Protein AF-A0A932XDZ2-F1 (afdb_monomer_lite)

Radius of gyration: 16.85 Å; chains: 1; bounding box: 41×57×40 Å

Secondary structure (DSSP, 8-state):
-----------S-PPPHHHHHHHHHHHH---EEEE--EEETTEETTS----GGGTTTSB-STTGGGG-B--HHHHHHHHHH-TTPEEEEETTTTTEEEEEEBSHHHHHHHHHTT----EEEE-TT-TTBEEEEEEPPTT----EEEETTTEEEESSSEEEETTPBPTTSPBPEEEE-TT-

Structure (mmCIF, N/CA/C/O backbone):
data_AF-A0A932XDZ2-F1
#
_entry.id   AF-A0A932XDZ2-F1
#
loop_
_atom_site.group_PDB
_atom_site.id
_atom_site.type_symbol
_atom_site.label_atom_id
_atom_site.label_alt_id
_atom_site.label_comp_id
_atom_site.label_asym_id
_atom_site.label_entity_id
_atom_site.label_seq_id
_atom_site.pdbx_PDB_ins_code
_atom_site.Cartn_x
_atom_site.Cartn_y
_atom_site.Cartn_z
_atom_site.occupancy
_atom_site.B_iso_or_equiv
_atom_site.auth_seq_id
_atom_site.auth_comp_id
_atom_site.auth_asym_id
_atom_site.auth_atom_id
_atom_site.pdbx_PDB_model_num
ATOM 1 N N . MET A 1 1 ? 20.428 -39.079 16.428 1.00 37.91 1 MET A N 1
ATOM 2 C CA . MET A 1 1 ? 19.952 -38.086 17.407 1.00 37.91 1 MET A CA 1
ATOM 3 C C . MET A 1 1 ? 19.737 -36.824 16.602 1.00 37.91 1 MET A C 1
ATOM 5 O O . MET A 1 1 ? 20.699 -36.316 16.048 1.00 37.91 1 MET A O 1
ATOM 9 N N . PHE A 1 2 ? 18.473 -36.519 16.319 1.00 31.91 2 PHE A N 1
ATOM 10 C CA . PHE A 1 2 ? 18.067 -35.459 15.402 1.00 31.91 2 PHE A CA 1
ATOM 11 C C . PHE A 1 2 ? 18.010 -34.153 16.189 1.00 31.91 2 PHE A C 1
ATOM 13 O O . PHE A 1 2 ? 17.186 -34.048 17.093 1.00 31.91 2 PHE A O 1
ATOM 20 N N . ASP A 1 3 ? 18.871 -33.198 15.849 1.00 29.38 3 ASP A N 1
ATOM 21 C CA . ASP A 1 3 ? 18.717 -31.817 16.294 1.00 29.38 3 ASP A CA 1
ATOM 22 C C . ASP A 1 3 ? 17.686 -31.138 15.387 1.00 29.38 3 ASP A C 1
ATOM 24 O O . ASP A 1 3 ? 17.932 -30.780 14.235 1.00 29.38 3 ASP A O 1
ATOM 28 N N . ILE A 1 4 ? 16.475 -31.081 15.926 1.00 44.53 4 ILE A N 1
ATOM 29 C CA . ILE A 1 4 ? 15.331 -30.295 15.486 1.00 44.53 4 ILE A CA 1
ATOM 30 C C . ILE A 1 4 ? 15.435 -28.955 16.202 1.00 44.53 4 ILE A C 1
ATOM 32 O O . ILE A 1 4 ? 15.051 -28.879 17.354 1.00 44.53 4 ILE A O 1
ATOM 36 N N . ASP A 1 5 ? 15.979 -27.942 15.533 1.00 36.00 5 ASP A N 1
ATOM 37 C CA . ASP A 1 5 ? 15.708 -26.526 15.817 1.00 36.00 5 ASP A CA 1
ATOM 38 C C . ASP A 1 5 ? 16.189 -25.695 14.621 1.00 36.00 5 ASP A C 1
ATOM 40 O O . ASP A 1 5 ? 17.229 -25.040 14.614 1.00 36.00 5 ASP A O 1
ATOM 44 N N . GLY A 1 6 ? 15.408 -25.771 13.543 1.00 36.69 6 GLY A N 1
ATOM 45 C CA . GLY A 1 6 ? 15.582 -24.997 12.315 1.00 36.69 6 GLY A CA 1
ATOM 46 C C . GLY A 1 6 ? 15.103 -23.551 12.436 1.00 36.69 6 GLY A C 1
ATOM 47 O O . GLY A 1 6 ? 14.541 -23.022 11.481 1.00 36.69 6 GLY A O 1
ATOM 48 N N . THR A 1 7 ? 15.313 -22.896 13.577 1.00 39.59 7 THR A N 1
ATOM 49 C CA . THR A 1 7 ? 15.018 -21.465 13.727 1.00 39.59 7 THR A CA 1
ATOM 50 C C . THR A 1 7 ? 16.257 -20.669 13.339 1.00 39.59 7 THR A C 1
ATOM 52 O O . THR A 1 7 ? 16.949 -20.083 14.170 1.00 39.59 7 THR A O 1
ATOM 55 N N . SER A 1 8 ? 16.561 -20.665 12.039 1.00 35.53 8 SER A N 1
ATOM 56 C CA . SER A 1 8 ? 17.431 -19.640 11.471 1.00 35.53 8 SER A CA 1
ATOM 57 C C . SER A 1 8 ? 16.654 -18.329 11.512 1.00 35.53 8 SER A C 1
ATOM 59 O O . SER A 1 8 ? 15.782 -18.075 10.684 1.00 35.53 8 SER A O 1
ATOM 61 N N . ALA A 1 9 ? 16.937 -17.509 12.521 1.00 36.31 9 ALA A N 1
ATOM 62 C CA . ALA A 1 9 ? 16.574 -16.106 12.491 1.00 36.31 9 ALA A CA 1
ATOM 63 C C . ALA A 1 9 ? 17.193 -15.495 11.223 1.00 36.31 9 ALA A C 1
ATOM 65 O O . ALA A 1 9 ? 18.415 -15.392 11.107 1.00 36.31 9 ALA A O 1
ATOM 66 N N . LEU A 1 10 ? 16.345 -15.135 10.258 1.00 37.34 10 LEU A N 1
ATOM 67 C CA . LEU A 1 10 ? 16.733 -14.406 9.056 1.00 37.34 10 LEU A CA 1
ATOM 68 C C . LEU A 1 10 ? 17.170 -12.992 9.452 1.00 37.34 10 LEU A C 1
ATOM 70 O O . LEU A 1 10 ? 16.414 -12.030 9.373 1.00 37.34 10 LEU A O 1
ATOM 74 N N . THR A 1 11 ? 18.418 -12.849 9.879 1.00 44.84 11 THR A N 1
ATOM 75 C CA . THR A 1 11 ? 19.118 -11.569 9.830 1.00 44.84 11 THR A CA 1
ATOM 76 C C . THR A 1 11 ? 19.743 -11.440 8.436 1.00 44.84 11 THR A C 1
ATOM 78 O O . THR A 1 11 ? 20.829 -11.973 8.217 1.00 44.84 11 THR A O 1
ATOM 81 N N . GLY A 1 12 ? 19.091 -10.780 7.467 1.00 40.78 12 GLY A N 1
ATOM 82 C CA . GLY A 1 12 ? 19.739 -10.519 6.168 1.00 40.78 12 GLY A CA 1
ATOM 83 C C . GLY A 1 12 ? 18.821 -10.260 4.968 1.00 40.78 12 GLY A C 1
ATOM 84 O O . GLY A 1 12 ? 18.020 -11.106 4.596 1.00 40.78 12 GLY A O 1
ATOM 85 N N . SER A 1 13 ? 19.052 -9.119 4.306 1.00 47.47 13 SER A N 1
ATOM 86 C CA . SER A 1 13 ? 18.380 -8.572 3.109 1.00 47.47 13 SER A CA 1
ATOM 87 C C . SER A 1 13 ? 16.916 -8.148 3.290 1.00 47.47 13 SER A C 1
ATOM 89 O O . SER A 1 13 ? 16.102 -8.855 3.875 1.00 47.47 13 SER A O 1
ATOM 91 N N . ALA A 1 14 ? 16.585 -6.950 2.799 1.00 64.50 14 ALA A N 1
ATOM 92 C CA . ALA A 1 14 ? 15.193 -6.545 2.652 1.00 64.50 14 ALA A CA 1
ATOM 93 C C . ALA A 1 14 ? 14.519 -7.531 1.690 1.00 64.50 14 ALA A C 1
ATOM 95 O O . ALA A 1 14 ? 15.085 -7.798 0.632 1.00 64.50 14 ALA A O 1
ATOM 96 N N . LEU A 1 15 ? 13.353 -8.067 2.067 1.00 76.81 15 LEU A N 1
ATOM 97 C CA . LEU A 1 15 ? 12.575 -8.961 1.207 1.00 76.81 15 LEU A CA 1
ATOM 98 C C . LEU A 1 15 ? 12.438 -8.349 -0.191 1.00 76.81 15 LEU A C 1
ATOM 100 O O . LEU A 1 15 ? 12.226 -7.142 -0.321 1.00 76.81 15 LEU A O 1
ATOM 104 N N . GLU A 1 16 ? 12.548 -9.170 -1.231 1.00 92.06 16 GLU A N 1
ATOM 105 C CA . GLU A 1 16 ? 12.244 -8.723 -2.587 1.00 92.06 16 GLU A CA 1
ATOM 106 C C . GLU A 1 16 ? 10.735 -8.431 -2.706 1.00 92.06 16 GLU A C 1
ATOM 108 O O . GLU A 1 16 ? 9.923 -9.082 -2.039 1.00 92.06 16 GLU A O 1
ATOM 113 N N . PRO A 1 17 ? 10.304 -7.476 -3.556 1.00 95.88 17 PRO A N 1
ATOM 114 C CA . PRO A 1 17 ? 8.895 -7.092 -3.653 1.00 95.88 17 PRO A CA 1
ATOM 115 C C . PRO A 1 17 ? 7.935 -8.259 -3.921 1.00 95.88 17 PRO A C 1
ATOM 117 O O . PRO A 1 17 ? 6.837 -8.281 -3.374 1.00 95.88 17 PRO A O 1
ATOM 120 N N . GLY A 1 18 ? 8.343 -9.233 -4.740 1.00 97.31 18 GLY A N 1
ATOM 121 C CA . GLY A 1 18 ? 7.513 -10.397 -5.055 1.00 97.31 18 GLY A CA 1
ATOM 122 C C . GLY A 1 18 ? 7.335 -11.352 -3.879 1.00 97.31 18 GLY A C 1
ATOM 123 O O . GLY A 1 18 ? 6.229 -11.843 -3.662 1.00 97.31 18 GLY A O 1
ATOM 124 N N . ASP A 1 19 ? 8.390 -11.565 -3.092 1.00 97.12 19 ASP A N 1
ATOM 125 C CA . ASP A 1 19 ? 8.331 -12.407 -1.895 1.00 97.12 19 ASP A CA 1
ATOM 126 C C . ASP A 1 19 ? 7.481 -11.739 -0.814 1.00 97.12 19 ASP A C 1
ATOM 128 O O . ASP A 1 19 ? 6.612 -12.376 -0.225 1.00 97.12 19 ASP A O 1
ATOM 132 N N . ALA A 1 20 ? 7.640 -10.425 -0.630 1.00 96.62 20 ALA A N 1
ATOM 133 C CA . ALA A 1 20 ? 6.796 -9.658 0.281 1.00 96.62 20 ALA A CA 1
ATOM 134 C C . ALA A 1 20 ? 5.316 -9.701 -0.133 1.00 96.62 20 ALA A C 1
ATOM 136 O O . ALA A 1 20 ? 4.441 -9.891 0.709 1.00 96.62 20 ALA A O 1
ATOM 137 N N . ALA A 1 21 ? 5.028 -9.567 -1.433 1.00 98.19 21 ALA A N 1
ATOM 138 C CA . ALA A 1 21 ? 3.673 -9.671 -1.962 1.00 98.19 21 ALA A CA 1
ATOM 139 C C . ALA A 1 21 ? 3.052 -11.055 -1.706 1.00 98.19 21 ALA A C 1
ATOM 141 O O . ALA A 1 21 ? 1.871 -11.133 -1.371 1.00 98.19 21 ALA A O 1
ATOM 142 N N . LEU A 1 22 ? 3.843 -12.129 -1.820 1.00 98.12 22 LEU A N 1
ATOM 143 C CA . LEU A 1 22 ? 3.403 -13.476 -1.457 1.00 98.12 22 LEU A CA 1
ATOM 144 C C . LEU A 1 22 ? 3.084 -13.574 0.031 1.00 98.12 22 LEU A C 1
ATOM 146 O O . LEU A 1 22 ? 1.984 -14.003 0.350 1.00 98.12 22 LEU A O 1
ATOM 150 N N . THR A 1 23 ? 3.973 -13.115 0.915 1.00 96.69 23 THR A N 1
ATOM 151 C CA . THR A 1 23 ? 3.725 -13.095 2.366 1.00 96.69 23 THR A CA 1
ATOM 152 C C . THR A 1 23 ? 2.437 -12.343 2.712 1.00 96.69 23 THR A C 1
ATOM 154 O O . THR A 1 23 ? 1.626 -12.832 3.492 1.00 96.69 23 THR A O 1
ATOM 157 N N . TYR A 1 24 ? 2.192 -11.177 2.104 1.00 97.44 24 TYR A N 1
ATOM 158 C CA . TYR A 1 24 ? 0.956 -10.417 2.339 1.00 97.44 24 TYR A CA 1
ATOM 159 C C . TYR A 1 24 ? -0.301 -11.187 1.937 1.00 97.44 24 TYR A C 1
ATOM 161 O O . TYR A 1 24 ? -1.293 -11.165 2.665 1.00 97.44 24 TYR A O 1
ATOM 169 N N . ALA A 1 25 ? -0.258 -11.886 0.809 1.00 98.12 25 ALA A N 1
ATOM 170 C CA . ALA A 1 25 ? -1.379 -12.693 0.359 1.00 98.12 25 ALA A CA 1
ATOM 171 C C . ALA A 1 25 ? -1.574 -13.950 1.218 1.00 98.12 25 ALA A C 1
ATOM 173 O O . ALA A 1 25 ? -2.679 -14.201 1.691 1.00 98.12 25 ALA A O 1
ATOM 174 N N . THR A 1 26 ? -0.517 -14.729 1.456 1.00 97.19 26 THR A N 1
ATOM 175 C CA . THR A 1 26 ? -0.633 -16.051 2.086 1.00 97.19 26 THR A CA 1
ATOM 176 C C . THR A 1 26 ? -0.856 -15.985 3.586 1.00 97.19 26 THR A C 1
ATOM 178 O O . THR A 1 26 ? -1.614 -16.794 4.117 1.00 97.19 26 THR A O 1
ATOM 181 N N . ASP A 1 27 ? -0.228 -15.026 4.262 1.00 95.88 27 ASP A N 1
ATOM 182 C CA . ASP A 1 27 ? -0.192 -15.009 5.726 1.00 95.88 27 ASP A CA 1
ATOM 183 C C . ASP A 1 27 ? -1.257 -14.060 6.293 1.00 95.88 27 ASP A C 1
ATOM 185 O O . ASP A 1 27 ? -1.716 -14.241 7.420 1.00 95.88 27 ASP A O 1
ATOM 189 N N . TYR A 1 28 ? -1.690 -13.073 5.497 1.00 94.88 28 TYR A N 1
ATOM 190 C CA . TYR A 1 28 ? -2.631 -12.032 5.924 1.00 94.88 28 TYR A CA 1
ATOM 191 C C . TYR A 1 28 ? -3.902 -11.945 5.071 1.00 94.88 28 TYR A C 1
ATOM 193 O O . TYR A 1 28 ? -4.797 -11.164 5.399 1.00 94.88 28 TYR A O 1
ATOM 201 N N . GLY A 1 29 ? -4.008 -12.727 3.990 1.00 96.69 29 GLY A N 1
ATOM 202 C CA . GLY A 1 29 ? -5.172 -12.706 3.097 1.00 96.69 29 GLY A CA 1
ATOM 203 C C . GLY A 1 29 ? -5.357 -11.367 2.380 1.00 96.69 29 GLY A C 1
ATOM 204 O O . GLY A 1 29 ? -6.471 -10.996 2.010 1.00 96.69 29 GLY A O 1
ATOM 205 N N . TRP A 1 30 ? -4.287 -10.580 2.242 1.00 98.12 30 TRP A N 1
ATOM 206 C CA . TRP A 1 30 ? -4.364 -9.278 1.598 1.00 98.12 30 TRP A CA 1
ATOM 207 C C . TRP A 1 30 ? -4.269 -9.417 0.085 1.00 98.12 30 TRP A C 1
ATOM 209 O O . TRP A 1 30 ? -3.354 -10.033 -0.454 1.00 98.12 30 TRP A O 1
ATOM 219 N N . HIS A 1 31 ? -5.196 -8.767 -0.611 1.00 98.62 31 HIS A N 1
ATOM 220 C CA . HIS A 1 31 ? -5.205 -8.716 -2.063 1.00 98.62 31 HIS A CA 1
ATOM 221 C C . HIS A 1 31 ? -4.160 -7.718 -2.544 1.00 98.62 31 HIS A C 1
ATOM 223 O O . HIS A 1 31 ? -4.309 -6.499 -2.381 1.00 98.62 31 HIS A O 1
ATOM 229 N N . VAL A 1 32 ? -3.113 -8.245 -3.165 1.00 98.75 32 VAL A N 1
ATOM 230 C CA . VAL A 1 32 ? -1.979 -7.472 -3.657 1.00 98.75 32 VAL A CA 1
ATOM 231 C C . VAL A 1 32 ? -2.085 -7.211 -5.153 1.00 98.75 32 VAL A C 1
ATOM 233 O O . VAL A 1 32 ? -2.809 -7.883 -5.889 1.00 98.75 32 VAL A O 1
ATOM 236 N N . LEU A 1 33 ? -1.335 -6.221 -5.626 1.00 98.81 33 LEU A N 1
ATOM 237 C CA . LEU A 1 33 ? -1.175 -5.943 -7.050 1.00 98.81 33 LEU A CA 1
ATOM 238 C C . LEU A 1 33 ? 0.197 -5.325 -7.353 1.00 98.81 33 LEU A C 1
ATOM 240 O O . LEU A 1 33 ? 0.728 -4.568 -6.533 1.00 98.81 33 LEU A O 1
ATOM 244 N N . PRO A 1 34 ? 0.766 -5.589 -8.540 1.00 98.62 34 PRO A N 1
ATOM 245 C CA . PRO A 1 34 ? 2.016 -4.992 -8.962 1.00 98.62 34 PRO A CA 1
ATOM 246 C C . PRO A 1 34 ? 1.774 -3.551 -9.412 1.00 98.6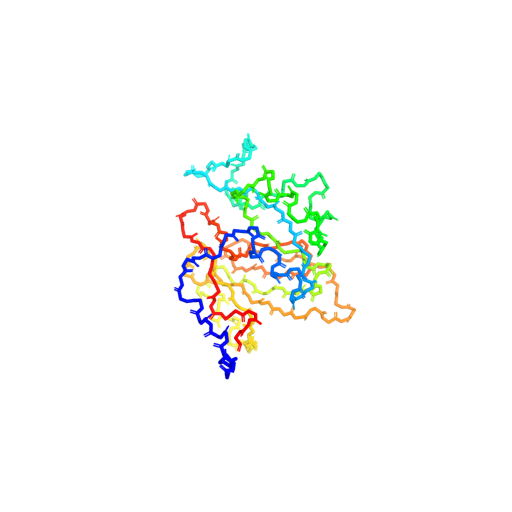2 34 PRO A C 1
ATOM 248 O O . PRO A 1 34 ? 0.967 -3.250 -10.302 1.00 98.62 34 PRO A O 1
ATOM 251 N N . LEU A 1 35 ? 2.526 -2.643 -8.810 1.00 98.12 35 LEU A N 1
ATOM 252 C CA . LEU A 1 35 ? 2.559 -1.238 -9.164 1.00 98.12 35 LEU A CA 1
ATOM 253 C C . LEU A 1 35 ? 3.833 -0.931 -9.943 1.00 98.12 35 LEU A C 1
ATOM 255 O O . LEU A 1 35 ? 4.864 -1.600 -9.854 1.00 98.12 35 LEU A O 1
ATOM 259 N N . CYS A 1 36 ? 3.764 0.127 -10.731 1.00 96.00 36 CYS A N 1
ATOM 260 C CA . CYS A 1 36 ? 4.925 0.648 -11.414 1.00 96.00 36 CYS A CA 1
ATOM 261 C C . CYS A 1 36 ? 5.996 1.092 -10.399 1.00 96.00 36 CYS A C 1
ATOM 263 O O . CYS A 1 36 ? 5.691 1.321 -9.234 1.00 96.00 36 CYS A O 1
ATOM 265 N N . TRP A 1 37 ? 7.252 1.219 -10.825 1.00 93.75 37 TRP A N 1
ATOM 266 C CA . TRP A 1 37 ? 8.371 1.528 -9.927 1.00 93.75 37 TRP A CA 1
ATOM 267 C C . TRP A 1 37 ? 9.189 2.718 -10.435 1.00 93.75 37 TRP A C 1
ATOM 269 O O . TRP A 1 37 ? 9.271 2.929 -11.655 1.00 93.75 37 TRP A O 1
ATOM 279 N N . PRO A 1 38 ? 9.790 3.519 -9.541 1.00 91.38 38 PRO A N 1
ATOM 280 C CA . PRO A 1 38 ? 10.691 4.588 -9.949 1.00 91.38 38 PRO A CA 1
ATOM 281 C C . PRO A 1 38 ? 12.019 4.011 -10.465 1.00 91.38 38 PRO A C 1
ATOM 283 O O . PRO A 1 38 ? 12.517 3.007 -9.952 1.00 91.38 38 PRO A O 1
ATOM 286 N N . ILE A 1 39 ? 12.598 4.643 -11.489 1.00 86.06 39 ILE A N 1
ATOM 287 C CA . ILE A 1 39 ? 13.949 4.314 -11.988 1.00 86.06 39 ILE A CA 1
ATOM 288 C C . ILE A 1 39 ? 14.971 5.405 -11.647 1.00 86.06 39 ILE A C 1
ATOM 290 O O . ILE A 1 39 ? 16.078 5.075 -11.236 1.00 86.06 39 ILE A O 1
ATOM 294 N N . ASN A 1 40 ? 14.590 6.673 -11.791 1.00 74.94 40 ASN A N 1
ATOM 295 C CA . ASN A 1 40 ? 15.315 7.884 -11.402 1.00 74.94 40 ASN A CA 1
ATOM 296 C C . ASN A 1 40 ? 14.345 9.075 -11.448 1.00 74.94 40 ASN A C 1
ATOM 298 O O . ASN A 1 40 ? 13.349 8.987 -12.161 1.00 74.94 40 ASN A O 1
ATOM 302 N N . ASP A 1 41 ? 14.616 10.131 -10.676 1.00 64.81 41 ASP A N 1
ATOM 303 C CA . ASP A 1 41 ? 13.969 11.455 -10.667 1.00 64.81 41 ASP A CA 1
ATOM 304 C C . ASP A 1 41 ? 12.686 11.570 -11.508 1.00 64.81 41 ASP A C 1
ATOM 306 O O . ASP A 1 41 ? 12.679 12.038 -12.645 1.00 64.81 41 ASP A O 1
ATOM 310 N N . GLN A 1 42 ? 11.573 11.115 -10.921 1.00 68.62 42 GLN A N 1
ATOM 311 C CA . GLN A 1 42 ? 10.215 11.212 -11.479 1.00 68.62 42 GLN A CA 1
ATOM 312 C C . GLN A 1 42 ? 9.932 10.411 -12.765 1.00 68.62 42 GLN A C 1
ATOM 314 O O . GLN A 1 42 ? 8.872 10.560 -13.368 1.00 68.62 42 GLN A O 1
ATOM 319 N N . ARG A 1 43 ? 10.811 9.490 -13.167 1.00 81.38 43 ARG A N 1
ATOM 320 C CA . ARG A 1 43 ? 10.557 8.532 -14.250 1.00 81.38 43 ARG A CA 1
ATOM 321 C C . ARG A 1 43 ? 10.197 7.159 -13.719 1.00 81.38 43 ARG A C 1
ATOM 323 O O . ARG A 1 43 ? 10.668 6.703 -12.675 1.00 81.38 43 ARG A O 1
ATOM 330 N N . CYS A 1 44 ? 9.384 6.462 -14.503 1.00 88.88 44 CYS A N 1
ATOM 331 C CA . CYS A 1 44 ? 8.894 5.145 -14.159 1.00 88.88 44 CYS A CA 1
ATOM 332 C C . CYS A 1 44 ? 9.441 4.056 -15.088 1.00 88.88 44 CYS A C 1
ATOM 334 O O . CYS A 1 44 ? 9.431 4.208 -16.309 1.00 88.88 44 CYS A O 1
ATOM 336 N N . GLY A 1 45 ? 9.842 2.919 -14.514 1.00 87.31 45 GLY A N 1
ATOM 337 C CA . GLY A 1 45 ? 10.330 1.764 -15.273 1.00 87.31 45 GLY A CA 1
ATOM 338 C C . GLY A 1 45 ? 9.260 1.053 -16.105 1.00 87.31 45 GLY A C 1
ATOM 339 O O . GLY A 1 45 ? 9.596 0.256 -16.972 1.00 87.31 45 GLY A O 1
ATOM 340 N N . CYS A 1 46 ? 7.976 1.374 -15.904 1.00 90.06 46 CYS A N 1
ATOM 341 C CA . CYS A 1 46 ? 6.881 0.815 -16.703 1.00 90.06 46 CYS A CA 1
ATOM 342 C C . CYS A 1 46 ? 6.730 1.437 -18.104 1.00 90.06 46 CYS A C 1
ATOM 344 O O . CYS A 1 46 ? 5.830 1.046 -18.841 1.00 90.06 46 CYS A O 1
ATOM 346 N N . GLY A 1 47 ? 7.538 2.445 -18.453 1.00 87.38 47 GLY A N 1
ATOM 347 C CA . GLY A 1 47 ? 7.502 3.109 -19.762 1.00 87.38 47 GLY A CA 1
ATOM 348 C C . GLY A 1 47 ? 6.379 4.138 -19.949 1.00 87.38 47 GLY A C 1
ATOM 349 O O . GLY A 1 47 ? 6.385 4.867 -20.936 1.00 87.38 47 GLY A O 1
ATOM 350 N N . ARG A 1 48 ? 5.438 4.257 -19.002 1.00 89.12 48 ARG A N 1
ATOM 351 C CA . ARG A 1 48 ? 4.408 5.309 -19.017 1.00 89.12 48 ARG A CA 1
ATOM 352 C C . ARG A 1 48 ? 4.991 6.658 -18.580 1.00 89.12 48 ARG A C 1
ATOM 354 O O . ARG A 1 48 ? 5.752 6.717 -17.613 1.00 89.12 48 ARG A O 1
ATOM 361 N N . ALA A 1 49 ? 4.564 7.737 -19.237 1.00 86.50 49 ALA A N 1
ATOM 362 C CA . ALA A 1 49 ? 4.881 9.120 -18.869 1.00 86.50 49 ALA A CA 1
ATOM 363 C C . ALA A 1 49 ? 4.033 9.582 -17.665 1.00 86.50 49 ALA A C 1
ATOM 365 O O . ALA A 1 49 ? 3.081 10.345 -17.803 1.00 86.50 49 ALA A O 1
ATOM 366 N N . LEU A 1 50 ? 4.333 9.039 -16.484 1.00 86.44 50 LEU A N 1
ATOM 367 C CA . LEU A 1 50 ? 3.680 9.411 -15.226 1.00 86.44 50 LEU A CA 1
ATOM 368 C C . LEU A 1 50 ? 4.378 10.628 -14.611 1.00 86.44 50 LEU A C 1
ATOM 370 O O . LEU A 1 50 ? 5.603 10.691 -14.634 1.00 86.44 50 LEU A O 1
ATOM 374 N N . THR A 1 51 ? 3.608 11.542 -14.022 1.00 81.81 51 THR A N 1
ATOM 375 C CA . THR A 1 51 ? 4.120 12.726 -13.314 1.00 81.81 51 THR A CA 1
ATOM 376 C C . THR A 1 51 ? 3.731 12.706 -11.837 1.00 81.81 51 THR A C 1
ATOM 378 O O . THR A 1 51 ? 2.849 11.947 -11.407 1.00 81.81 51 THR A O 1
ATOM 381 N N . ASP A 1 52 ? 4.396 13.556 -11.055 1.00 82.69 52 ASP A N 1
ATOM 382 C CA . ASP A 1 52 ? 4.038 13.878 -9.674 1.00 82.69 52 ASP A CA 1
ATOM 383 C C . ASP A 1 52 ? 3.928 12.637 -8.771 1.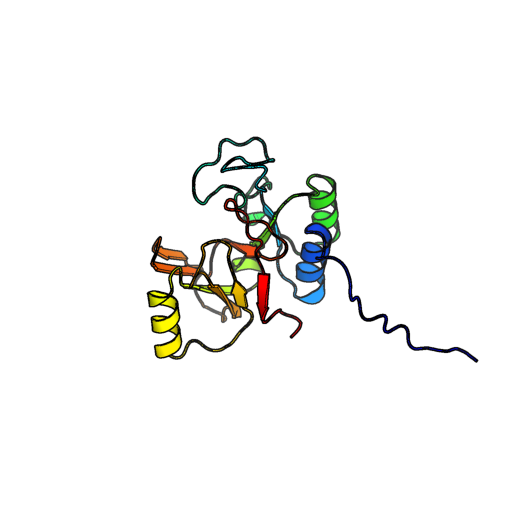00 82.69 52 ASP A C 1
ATOM 385 O O . ASP A 1 52 ? 4.775 11.743 -8.781 1.00 82.69 52 ASP A O 1
ATOM 389 N N . HIS A 1 53 ? 2.870 12.568 -7.965 1.00 82.31 53 HIS A N 1
ATOM 390 C CA . HIS A 1 53 ? 2.621 11.520 -6.981 1.00 82.31 53 HIS A CA 1
ATOM 391 C C . HIS A 1 53 ? 2.277 10.149 -7.591 1.00 82.31 53 HIS A C 1
ATOM 393 O O . HIS A 1 53 ? 2.167 9.178 -6.843 1.00 82.31 53 HIS A O 1
ATOM 399 N N . LYS A 1 54 ? 2.106 10.038 -8.918 1.00 87.56 54 LYS A N 1
ATOM 400 C CA . LYS A 1 54 ? 1.751 8.775 -9.595 1.00 87.56 54 LYS A CA 1
ATOM 401 C C . LYS A 1 54 ? 2.967 7.910 -9.931 1.00 87.56 54 LYS A C 1
ATOM 403 O O . LYS A 1 54 ? 2.819 6.707 -10.167 1.00 87.56 54 LYS A O 1
ATOM 408 N N . VAL A 1 55 ? 4.162 8.501 -9.970 1.00 91.25 55 VAL A N 1
ATOM 409 C CA . VAL A 1 55 ? 5.411 7.779 -10.244 1.00 91.25 55 VAL A CA 1
ATOM 410 C C . VAL A 1 55 ? 5.644 6.740 -9.151 1.00 91.25 55 VAL A C 1
ATOM 412 O O . VAL A 1 55 ? 5.668 7.068 -7.968 1.00 91.25 55 VAL A O 1
ATOM 415 N N . GLY A 1 56 ? 5.811 5.480 -9.551 1.00 92.69 56 GLY A N 1
ATOM 416 C CA . GLY A 1 56 ? 6.003 4.378 -8.610 1.00 92.69 56 GLY A CA 1
ATOM 417 C C . GLY A 1 56 ? 4.720 3.877 -7.931 1.00 92.69 56 GLY A C 1
ATOM 418 O O . GLY A 1 56 ? 4.810 3.085 -6.998 1.00 92.69 56 GLY A O 1
ATOM 419 N N . LYS A 1 57 ? 3.536 4.362 -8.332 1.00 94.12 57 LYS A N 1
ATOM 420 C CA . LYS A 1 57 ? 2.268 4.020 -7.661 1.00 94.12 57 LYS A CA 1
ATOM 421 C C . LYS A 1 57 ? 1.168 3.536 -8.606 1.00 94.12 57 LYS A C 1
ATOM 423 O O . LYS A 1 57 ? 0.156 3.047 -8.139 1.00 94.12 57 LYS A O 1
ATOM 428 N N . ALA A 1 58 ? 1.327 3.654 -9.924 1.00 95.50 58 ALA A N 1
ATOM 429 C CA . ALA A 1 58 ? 0.279 3.280 -10.875 1.00 95.50 58 ALA A CA 1
ATOM 430 C C . ALA A 1 58 ? 0.217 1.753 -11.111 1.00 95.50 58 ALA A C 1
ATOM 432 O O . ALA A 1 58 ? 1.259 1.166 -11.414 1.00 95.50 58 ALA A O 1
ATOM 433 N N . PRO A 1 59 ? -0.967 1.111 -11.105 1.00 97.56 59 PRO A N 1
ATOM 434 C CA . PRO A 1 59 ? -1.097 -0.327 -11.346 1.00 97.56 59 PRO A CA 1
ATOM 435 C C . PRO A 1 59 ? -0.564 -0.742 -12.718 1.00 97.56 59 PRO A C 1
ATOM 437 O O . PRO A 1 59 ? -0.672 0.025 -13.685 1.00 97.56 59 PRO A O 1
ATOM 440 N N . LEU A 1 60 ? 0.043 -1.927 -12.796 1.00 97.81 60 LEU A N 1
ATOM 441 C CA . LEU A 1 60 ? 0.506 -2.550 -14.049 1.00 97.81 60 LEU A CA 1
ATOM 442 C C . LEU A 1 60 ? -0.533 -3.501 -14.662 1.00 97.81 60 LEU A C 1
ATOM 444 O O . LEU A 1 60 ? -0.407 -3.892 -15.822 1.00 97.81 60 LEU A O 1
AT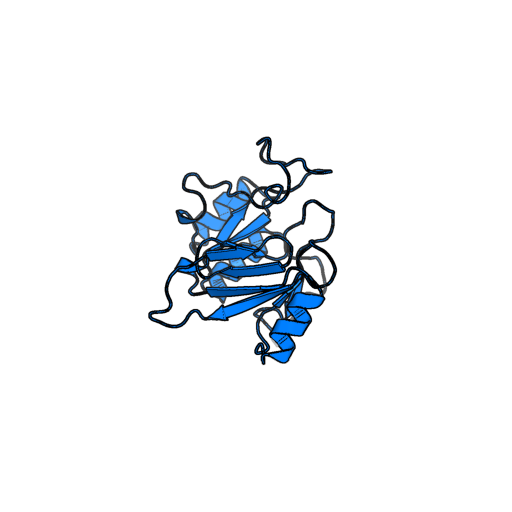OM 448 N N . THR A 1 61 ? -1.545 -3.859 -13.882 1.00 97.88 61 THR A N 1
ATOM 449 C CA . THR A 1 61 ? -2.677 -4.707 -14.255 1.00 97.88 61 THR A CA 1
ATOM 450 C C . THR A 1 61 ? -3.629 -4.002 -15.227 1.00 97.88 61 THR A C 1
ATOM 452 O O . THR A 1 61 ? -3.656 -2.770 -15.319 1.00 97.88 61 THR A O 1
ATOM 455 N N . ARG A 1 62 ? -4.412 -4.782 -15.985 1.00 96.56 62 ARG A N 1
ATOM 456 C CA . ARG A 1 62 ? -5.267 -4.267 -17.069 1.00 96.56 62 ARG A CA 1
ATOM 457 C C . ARG A 1 62 ? -6.449 -3.472 -16.524 1.00 96.56 62 ARG A C 1
ATOM 459 O O . ARG A 1 62 ? -6.722 -2.390 -17.038 1.00 96.56 62 ARG A O 1
ATOM 466 N N . ASN A 1 63 ? -7.120 -3.992 -15.499 1.00 97.19 63 ASN A N 1
ATOM 467 C CA . ASN A 1 63 ? -8.268 -3.348 -14.857 1.00 97.19 63 ASN A CA 1
ATOM 468 C C . ASN A 1 63 ? -7.856 -2.585 -13.586 1.00 97.19 63 ASN A C 1
ATOM 470 O O . ASN A 1 63 ? -8.684 -2.228 -12.754 1.00 97.19 63 ASN A O 1
ATOM 474 N N . GLY A 1 64 ? -6.561 -2.302 -13.427 1.00 97.06 64 GLY A N 1
ATOM 475 C CA . GLY A 1 64 ? -6.053 -1.544 -12.294 1.00 97.06 64 GLY A CA 1
ATOM 476 C C . GLY A 1 64 ? -6.256 -2.269 -10.964 1.00 97.06 64 GLY A C 1
ATOM 477 O O . GLY A 1 64 ? -5.899 -3.437 -10.825 1.00 97.06 64 GLY A O 1
ATOM 478 N N . VAL A 1 65 ? -6.791 -1.560 -9.969 1.00 97.44 65 VAL A N 1
ATOM 479 C CA . VAL A 1 65 ? -6.949 -2.102 -8.610 1.00 97.44 65 VAL A CA 1
ATOM 480 C C . VAL A 1 65 ? -7.918 -3.277 -8.527 1.00 97.44 65 VAL A C 1
ATOM 482 O O . VAL A 1 65 ? -7.757 -4.124 -7.655 1.00 97.44 65 VAL A O 1
ATOM 485 N N . ASP A 1 66 ? -8.874 -3.354 -9.449 1.00 97.31 66 ASP A N 1
ATOM 486 C CA . ASP A 1 66 ? -9.893 -4.405 -9.450 1.00 97.31 66 ASP A CA 1
ATOM 487 C C . ASP A 1 66 ? -9.323 -5.785 -9.821 1.00 97.31 66 ASP A C 1
ATOM 489 O O . ASP A 1 66 ? -9.971 -6.795 -9.571 1.00 97.31 66 ASP A O 1
ATOM 493 N N . ASP A 1 67 ? -8.101 -5.841 -10.363 1.00 98.38 67 ASP A N 1
ATOM 494 C CA . ASP A 1 67 ? -7.385 -7.096 -10.619 1.00 98.38 67 ASP A CA 1
ATOM 495 C C . ASP A 1 67 ? -6.610 -7.603 -9.384 1.00 98.38 67 ASP A C 1
ATOM 497 O O . ASP A 1 67 ? -5.975 -8.648 -9.476 1.00 98.38 67 ASP A O 1
ATOM 501 N N . ALA A 1 68 ? -6.593 -6.883 -8.252 1.00 98.56 68 ALA A N 1
ATOM 502 C CA . ALA A 1 68 ? -5.820 -7.287 -7.073 1.00 98.56 68 ALA A CA 1
ATOM 503 C C . ALA A 1 68 ? -6.245 -8.668 -6.539 1.00 98.56 68 ALA A C 1
ATOM 505 O O . ALA A 1 68 ? -7.433 -8.959 -6.390 1.00 98.56 68 ALA A O 1
ATOM 506 N N . THR A 1 69 ? -5.267 -9.505 -6.198 1.00 98.69 69 THR A N 1
ATOM 507 C CA . THR A 1 69 ? -5.479 -10.929 -5.898 1.00 98.69 69 THR A CA 1
ATOM 508 C C . THR A 1 69 ? -4.674 -11.380 -4.686 1.00 98.69 69 THR A C 1
ATOM 510 O O . THR A 1 69 ? -3.640 -10.791 -4.371 1.00 98.69 69 THR A O 1
ATOM 513 N N . ASP A 1 70 ? -5.141 -12.433 -4.030 1.00 98.56 70 ASP A N 1
ATOM 514 C CA . ASP A 1 70 ? -4.423 -13.223 -3.030 1.00 98.56 70 ASP A CA 1
ATOM 515 C C . ASP A 1 70 ? -3.916 -14.567 -3.606 1.00 98.56 70 ASP A C 1
ATOM 517 O O . ASP A 1 70 ? -3.244 -15.328 -2.914 1.00 98.56 70 ASP A O 1
ATOM 521 N N . ASP A 1 71 ? -4.176 -14.855 -4.891 1.00 98.62 71 ASP A N 1
ATOM 522 C CA . ASP A 1 71 ? -3.718 -16.085 -5.547 1.00 98.62 71 ASP A CA 1
ATOM 523 C C . ASP A 1 71 ? -2.183 -16.095 -5.731 1.00 98.62 71 ASP A C 1
ATOM 525 O O . ASP A 1 71 ? -1.642 -15.342 -6.558 1.00 98.62 71 ASP A O 1
ATOM 529 N N . PRO A 1 72 ? -1.451 -16.997 -5.046 1.00 98.56 72 PRO A N 1
ATOM 530 C CA . PRO A 1 72 ? 0.003 -17.048 -5.114 1.00 98.56 72 PRO A CA 1
ATOM 531 C C . PRO A 1 72 ? 0.532 -17.455 -6.497 1.00 98.56 72 PRO A C 1
ATOM 533 O O . PRO A 1 72 ? 1.699 -17.195 -6.803 1.00 98.56 72 PRO A O 1
ATOM 536 N N . VAL A 1 73 ? -0.268 -18.107 -7.348 1.00 98.62 73 VAL A N 1
ATOM 537 C CA . VAL A 1 73 ? 0.134 -18.411 -8.730 1.00 98.62 73 VAL A CA 1
ATOM 538 C C . VAL A 1 73 ? 0.182 -17.119 -9.538 1.00 98.62 73 VAL A C 1
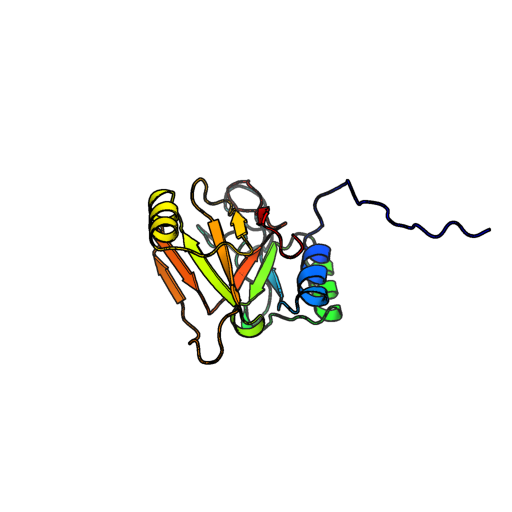ATOM 540 O O . VAL A 1 73 ? 1.235 -16.783 -10.089 1.00 98.62 73 VAL A O 1
ATOM 543 N N . GLN A 1 74 ? -0.907 -16.347 -9.534 1.00 98.69 74 GLN A N 1
ATOM 544 C CA . GLN A 1 74 ? -0.979 -15.072 -10.245 1.00 98.69 74 GLN A CA 1
ATOM 545 C C . GLN A 1 74 ? 0.075 -14.069 -9.751 1.00 98.69 74 GLN A C 1
ATOM 547 O O . GLN A 1 74 ? 0.706 -13.387 -10.567 1.00 98.69 74 GLN A O 1
ATOM 552 N N . ILE A 1 75 ? 0.309 -14.005 -8.437 1.00 98.81 75 ILE A N 1
ATOM 553 C CA . ILE A 1 75 ? 1.328 -13.135 -7.832 1.00 98.81 75 ILE A CA 1
ATOM 554 C C . ILE A 1 75 ? 2.722 -13.495 -8.360 1.00 98.81 75 ILE A C 1
ATOM 556 O O . ILE A 1 75 ? 3.433 -12.627 -8.873 1.00 98.81 75 ILE A O 1
ATOM 560 N N . ARG A 1 76 ? 3.113 -14.777 -8.345 1.00 98.69 76 ARG A N 1
ATOM 561 C CA . ARG A 1 76 ? 4.416 -15.198 -8.896 1.00 98.69 76 ARG A CA 1
ATOM 562 C C . ARG A 1 76 ? 4.568 -14.826 -10.367 1.00 98.69 76 ARG A C 1
ATOM 564 O O . ARG A 1 76 ? 5.641 -14.391 -10.781 1.00 98.69 76 ARG A O 1
ATOM 571 N N . GLU A 1 77 ? 3.512 -14.963 -11.164 1.00 98.62 77 GLU A N 1
ATOM 572 C CA . GLU A 1 77 ? 3.555 -14.576 -12.575 1.00 98.62 77 GLU A CA 1
ATOM 573 C C . GLU A 1 77 ? 3.793 -13.078 -12.772 1.00 98.62 77 GLU A C 1
ATOM 575 O O . GLU A 1 77 ? 4.602 -12.693 -13.625 1.00 98.62 77 GLU A O 1
ATOM 580 N N . TRP A 1 78 ? 3.131 -12.233 -11.979 1.00 98.56 78 TRP A N 1
ATOM 581 C CA . TRP A 1 78 ? 3.315 -10.787 -12.042 1.00 98.56 78 TRP A CA 1
ATOM 582 C C . TRP A 1 78 ? 4.736 -10.368 -11.695 1.00 98.56 78 TRP A C 1
ATOM 584 O O . TRP A 1 78 ? 5.337 -9.612 -12.459 1.00 98.56 78 TRP A O 1
ATOM 594 N N . TRP A 1 79 ? 5.306 -10.876 -10.602 1.00 98.31 79 TRP A N 1
ATOM 595 C CA . TRP A 1 79 ? 6.668 -10.503 -10.211 1.00 98.31 79 TRP A CA 1
ATOM 596 C C . TRP A 1 79 ? 7.750 -11.203 -11.039 1.00 98.31 79 TRP A C 1
ATOM 598 O O . TRP A 1 79 ? 8.816 -10.629 -11.234 1.00 98.31 79 TRP A O 1
ATOM 608 N N . ARG A 1 80 ? 7.466 -12.346 -11.679 1.00 98.00 80 ARG A N 1
ATOM 609 C CA . ARG A 1 80 ? 8.329 -12.877 -12.752 1.00 98.00 80 ARG A CA 1
ATOM 610 C C . ARG A 1 80 ? 8.375 -11.930 -13.955 1.00 98.00 80 ARG A C 1
ATOM 612 O O . ARG A 1 80 ? 9.428 -11.751 -14.561 1.00 98.00 80 ARG A O 1
ATOM 619 N N . ARG A 1 81 ? 7.237 -11.327 -14.318 1.00 97.75 81 ARG A N 1
ATOM 620 C CA . ARG A 1 81 ? 7.137 -10.374 -15.436 1.00 97.75 81 ARG A CA 1
ATOM 621 C C . ARG A 1 81 ? 7.720 -9.001 -15.094 1.00 97.75 81 ARG A C 1
ATOM 623 O O . ARG A 1 81 ? 8.327 -8.367 -15.956 1.00 97.75 81 ARG A O 1
ATOM 630 N N . TRP A 1 82 ? 7.536 -8.542 -13.860 1.00 97.31 82 TRP A N 1
ATOM 631 C CA . TRP A 1 82 ? 7.999 -7.244 -13.373 1.00 97.31 82 TRP A CA 1
ATOM 632 C C . TRP A 1 82 ? 8.734 -7.385 -12.032 1.00 97.31 82 TRP A C 1
ATOM 634 O O . TRP A 1 82 ? 8.202 -6.972 -11.003 1.00 97.31 82 TRP A O 1
ATOM 644 N N . PRO A 1 83 ? 9.981 -7.891 -12.026 1.00 95.88 83 PRO A N 1
ATOM 645 C CA . PRO A 1 83 ? 10.708 -8.171 -10.780 1.00 95.88 83 PRO A CA 1
ATOM 646 C C . PRO A 1 83 ? 10.891 -6.952 -9.872 1.00 95.88 83 PRO A C 1
ATOM 648 O O . PRO A 1 83 ? 10.980 -7.075 -8.660 1.00 95.88 83 PRO A O 1
ATOM 651 N N . ARG A 1 84 ? 10.914 -5.753 -10.465 1.00 94.56 84 ARG A N 1
ATOM 652 C CA . ARG A 1 84 ? 11.101 -4.480 -9.758 1.00 94.56 84 ARG A CA 1
ATOM 653 C C . ARG A 1 84 ? 9.796 -3.775 -9.389 1.00 94.56 84 ARG A C 1
ATOM 655 O O . ARG A 1 84 ? 9.862 -2.641 -8.922 1.00 94.56 84 ARG A O 1
ATOM 662 N N . ALA A 1 85 ? 8.635 -4.369 -9.667 1.00 97.38 85 ALA A N 1
ATOM 663 C CA . ALA A 1 85 ? 7.352 -3.745 -9.372 1.00 97.38 85 ALA A CA 1
ATOM 664 C C . ALA A 1 85 ? 7.227 -3.434 -7.879 1.00 97.38 85 ALA A C 1
ATOM 666 O O . ALA A 1 85 ? 7.539 -4.271 -7.032 1.00 97.38 85 ALA A O 1
ATOM 667 N N . ASN A 1 86 ? 6.735 -2.234 -7.577 1.00 97.56 86 ASN A N 1
ATOM 668 C CA . ASN A 1 86 ? 6.306 -1.910 -6.226 1.00 97.56 86 ASN A CA 1
ATOM 669 C C . ASN A 1 86 ? 5.090 -2.779 -5.867 1.00 97.56 86 ASN A C 1
ATOM 671 O O . ASN A 1 86 ? 4.333 -3.208 -6.739 1.00 97.56 86 ASN A O 1
ATOM 675 N N . VAL A 1 87 ? 4.891 -3.009 -4.577 1.00 98.44 87 VAL A N 1
ATOM 676 C CA . VAL A 1 87 ? 3.770 -3.778 -4.038 1.00 98.44 87 VAL A CA 1
ATOM 677 C C . VAL A 1 87 ? 2.669 -2.821 -3.616 1.00 98.44 87 VAL A C 1
ATOM 679 O O . VAL A 1 87 ? 2.911 -1.871 -2.864 1.00 98.44 87 VAL A O 1
ATOM 682 N N . GLY A 1 88 ? 1.455 -3.071 -4.098 1.00 98.25 88 GLY A N 1
ATOM 683 C CA . GLY A 1 88 ? 0.262 -2.438 -3.564 1.00 98.25 88 GLY A CA 1
ATOM 684 C C . GLY A 1 88 ? -0.660 -3.425 -2.858 1.00 98.25 88 GLY A C 1
ATOM 685 O O . GLY A 1 88 ? -0.611 -4.619 -3.139 1.00 98.25 88 GLY A O 1
ATOM 686 N N . ILE A 1 89 ? -1.532 -2.903 -1.996 1.00 98.44 89 ILE A N 1
ATOM 687 C CA . ILE A 1 89 ? -2.609 -3.657 -1.338 1.00 98.44 89 ILE A CA 1
ATOM 688 C C . ILE A 1 89 ? -3.941 -2.964 -1.595 1.00 98.44 89 ILE A C 1
ATOM 690 O O . ILE A 1 89 ? -4.077 -1.771 -1.313 1.00 98.44 89 ILE A O 1
ATOM 694 N N . ALA A 1 90 ? -4.924 -3.702 -2.111 1.00 98.12 90 ALA A N 1
ATOM 695 C CA . ALA A 1 90 ? -6.269 -3.207 -2.376 1.00 98.12 90 ALA A CA 1
ATOM 696 C C . ALA A 1 90 ? -7.143 -3.261 -1.115 1.00 98.12 90 ALA A C 1
ATOM 698 O O . ALA A 1 90 ? -7.321 -4.316 -0.507 1.00 98.12 90 ALA A O 1
ATOM 699 N N . PHE A 1 91 ? -7.747 -2.133 -0.739 1.00 96.69 91 PHE A N 1
ATOM 700 C CA . PHE A 1 91 ? -8.483 -2.015 0.525 1.00 96.69 91 PHE A CA 1
ATOM 701 C C . PHE A 1 91 ? -9.786 -2.808 0.552 1.00 96.69 91 PHE A C 1
ATOM 703 O O . PHE A 1 91 ? -10.076 -3.499 1.526 1.00 96.69 91 PHE A O 1
ATOM 710 N N . LYS A 1 92 ? -10.576 -2.711 -0.527 1.00 92.25 92 LYS A N 1
ATOM 711 C CA . LYS A 1 92 ? -11.918 -3.304 -0.601 1.00 92.25 92 LYS A CA 1
ATOM 712 C C . LYS A 1 92 ? -11.875 -4.809 -0.345 1.00 92.25 92 LYS A C 1
ATOM 714 O O . LYS A 1 92 ? -12.663 -5.296 0.462 1.00 92.25 92 LYS A O 1
ATOM 719 N N . HIS A 1 93 ? -10.965 -5.496 -1.031 1.00 93.06 93 HIS A N 1
ATOM 720 C CA . HIS A 1 93 ? -10.826 -6.948 -0.991 1.00 93.06 93 HIS A CA 1
ATOM 721 C C . HIS A 1 93 ? -10.069 -7.434 0.248 1.00 93.06 93 HIS A C 1
ATOM 723 O O . HIS A 1 93 ? -10.410 -8.475 0.784 1.00 93.06 93 HIS A O 1
ATOM 729 N N . SER A 1 94 ? -9.138 -6.631 0.773 1.00 96.75 94 SER A N 1
ATOM 730 C CA . SER A 1 94 ? -8.384 -6.970 1.991 1.00 96.75 94 SER A CA 1
ATOM 731 C C . SER A 1 94 ? -9.106 -6.591 3.291 1.00 96.75 94 SER A C 1
ATOM 733 O O . SER A 1 94 ? -8.516 -6.677 4.361 1.00 96.75 94 SER A O 1
ATOM 735 N N . ALA A 1 95 ? -10.346 -6.089 3.210 1.00 95.88 95 ALA A N 1
ATOM 736 C CA . ALA A 1 95 ? -11.091 -5.533 4.341 1.00 95.88 95 ALA A CA 1
ATOM 737 C C . ALA A 1 95 ? -10.270 -4.521 5.170 1.00 95.88 95 ALA A C 1
ATOM 739 O O . ALA A 1 95 ? -10.289 -4.548 6.398 1.00 95.88 95 ALA A O 1
ATOM 740 N N . LEU A 1 96 ? -9.567 -3.602 4.498 1.00 97.06 96 LEU A N 1
ATOM 741 C CA . LEU A 1 96 ? -8.733 -2.586 5.146 1.00 97.06 96 LEU A CA 1
ATOM 742 C C . LEU A 1 96 ? -9.340 -1.183 5.061 1.00 97.06 96 LEU A C 1
ATOM 744 O O . LEU A 1 96 ? -10.019 -0.821 4.097 1.00 97.06 96 LEU A O 1
ATOM 748 N N . LEU A 1 97 ? -9.050 -0.384 6.081 1.00 96.75 97 LEU A N 1
ATOM 749 C CA . LEU A 1 97 ? -9.246 1.057 6.136 1.00 96.75 97 LEU A CA 1
ATOM 750 C C . LEU A 1 97 ? -7.916 1.703 6.523 1.00 96.75 97 LEU A C 1
ATOM 752 O O . LEU A 1 97 ? -7.234 1.228 7.425 1.00 96.75 97 LEU A O 1
ATOM 756 N N . VAL A 1 98 ? -7.553 2.796 5.862 1.00 97.50 98 VAL A N 1
ATOM 757 C CA . VAL A 1 98 ? -6.311 3.525 6.111 1.00 97.50 98 VAL A CA 1
ATOM 758 C C . VAL A 1 98 ? -6.599 4.951 6.553 1.00 97.50 98 VAL A C 1
ATOM 760 O O . VAL A 1 98 ? -7.384 5.662 5.923 1.00 97.50 98 VAL A O 1
ATOM 763 N N . VAL A 1 99 ? -5.916 5.368 7.618 1.00 97.62 99 VAL A N 1
ATOM 764 C CA . VAL A 1 99 ? -5.788 6.765 8.046 1.00 97.62 99 VAL A CA 1
ATOM 765 C C . VAL A 1 99 ? -4.351 7.188 7.776 1.00 97.62 99 VAL A C 1
ATOM 767 O O . VAL A 1 99 ? -3.423 6.615 8.341 1.00 97.62 99 VAL A O 1
ATOM 770 N N . ALA A 1 100 ? -4.152 8.160 6.895 1.00 97.06 100 ALA A N 1
ATOM 771 C CA . ALA A 1 100 ? -2.833 8.558 6.425 1.00 97.06 100 ALA A CA 1
ATOM 772 C C . ALA A 1 100 ? -2.636 10.074 6.561 1.00 97.06 100 ALA A C 1
ATOM 774 O O . ALA A 1 100 ? -2.969 10.812 5.635 1.00 97.06 100 ALA A O 1
ATOM 775 N N . PRO A 1 101 ? -2.144 10.584 7.705 1.00 97.06 101 PRO A N 1
ATOM 776 C CA . PRO A 1 101 ? -1.619 11.943 7.764 1.00 97.06 101 PRO A CA 1
ATOM 777 C C . PRO A 1 101 ? -0.489 12.150 6.748 1.00 97.06 101 PRO A C 1
ATOM 779 O O . PRO A 1 101 ? 0.371 11.289 6.576 1.00 97.06 101 PRO A O 1
ATOM 782 N N . ASP A 1 102 ? -0.477 13.331 6.132 1.00 93.44 102 ASP A N 1
ATOM 783 C CA . ASP A 1 102 ? 0.525 13.766 5.150 1.00 93.44 102 ASP A CA 1
ATOM 784 C C . ASP A 1 102 ? 1.388 14.926 5.679 1.00 93.44 102 ASP A C 1
ATOM 786 O O . ASP A 1 102 ? 1.990 15.681 4.921 1.00 93.44 102 ASP A O 1
ATOM 790 N N . SER A 1 103 ? 1.415 15.141 6.996 1.00 94.38 103 SER A N 1
ATOM 791 C CA . SER A 1 103 ? 2.261 16.163 7.622 1.00 94.38 103 SER A CA 1
ATOM 792 C C . SER A 1 103 ? 2.360 15.958 9.136 1.00 94.38 103 SER A C 1
ATOM 794 O O . SER A 1 103 ? 1.463 15.353 9.735 1.00 94.38 103 SER A O 1
ATOM 796 N N . PRO A 1 104 ? 3.374 16.538 9.809 1.00 96.12 104 PRO A N 1
ATOM 797 C CA . PRO A 1 104 ? 3.490 16.459 11.267 1.00 96.12 104 PRO A CA 1
ATOM 798 C C . PRO A 1 104 ? 2.281 17.066 11.988 1.00 96.12 104 PRO A C 1
ATOM 800 O O . PRO A 1 104 ? 1.847 16.557 13.018 1.00 96.12 104 PRO A O 1
ATOM 803 N N . LYS A 1 105 ? 1.695 18.127 11.413 1.00 97.31 105 LYS A N 1
ATOM 804 C CA . LYS A 1 105 ? 0.490 18.779 11.937 1.00 97.31 105 LYS A CA 1
ATOM 805 C C . LYS A 1 105 ? -0.687 17.805 12.005 1.00 97.31 105 LYS A C 1
ATOM 807 O O . LYS A 1 105 ? -1.373 17.751 13.022 1.00 97.31 105 LYS A O 1
ATOM 812 N N . TRP A 1 106 ? -0.944 17.070 10.924 1.00 97.38 106 TRP A N 1
ATOM 813 C CA . TRP A 1 106 ? -2.088 16.160 10.853 1.00 97.38 106 TRP A CA 1
ATOM 814 C C . TRP A 1 106 ? -1.854 14.853 11.598 1.00 97.38 106 TRP A C 1
ATOM 816 O O . TRP A 1 106 ? -2.799 14.347 12.199 1.00 97.38 106 TRP A O 1
ATOM 826 N N . LEU A 1 107 ? -0.612 14.364 11.646 1.00 97.00 107 LEU A N 1
ATOM 827 C CA . LEU A 1 107 ? -0.245 13.247 12.515 1.00 97.00 107 LEU A CA 1
ATOM 828 C C . LEU A 1 107 ? -0.583 13.576 13.976 1.00 97.00 107 LEU A C 1
ATOM 830 O O . LEU A 1 107 ? -1.400 12.884 14.581 1.00 97.00 107 LEU A O 1
ATOM 834 N N . ALA A 1 108 ? -0.078 14.704 14.486 1.00 97.31 108 ALA A N 1
ATOM 835 C CA . ALA A 1 108 ? -0.367 15.151 15.846 1.00 97.31 108 ALA A CA 1
ATOM 836 C C . ALA A 1 108 ? -1.873 15.367 16.085 1.00 97.31 108 ALA A C 1
ATOM 838 O O . ALA A 1 108 ? -2.395 15.015 17.141 1.00 97.31 108 ALA A O 1
ATOM 839 N N . ALA A 1 109 ? -2.600 15.918 15.104 1.00 97.81 109 ALA A N 1
ATOM 840 C CA . ALA A 1 109 ? -4.041 16.134 15.222 1.00 97.81 109 ALA A CA 1
ATOM 841 C C . ALA A 1 109 ? -4.843 14.823 15.317 1.00 97.81 109 ALA A C 1
ATOM 843 O O . ALA A 1 109 ? -5.847 14.781 16.030 1.00 97.81 109 ALA A O 1
ATOM 844 N N . PHE A 1 110 ? -4.443 13.762 14.609 1.00 97.31 110 PHE A N 1
ATOM 845 C CA . PHE A 1 110 ? -5.089 12.455 14.745 1.00 97.31 110 PHE A CA 1
ATOM 846 C C . PHE A 1 110 ? -4.712 11.764 16.056 1.00 97.31 110 PHE A C 1
ATOM 848 O O . PHE A 1 110 ? -5.597 11.238 16.727 1.00 97.31 110 PHE A O 1
ATOM 855 N N . GLU A 1 111 ? -3.446 11.822 16.469 1.00 96.00 111 GLU A N 1
ATOM 856 C CA . GLU A 1 111 ? -2.998 11.276 17.757 1.00 96.00 111 GLU A CA 1
ATOM 857 C C . GLU A 1 111 ? -3.741 11.925 18.934 1.00 96.00 111 GLU A C 1
ATOM 859 O O . GLU A 1 111 ? -4.269 11.224 19.794 1.00 96.00 111 GLU A O 1
ATOM 864 N N . GLN A 1 112 ? -3.899 13.253 18.924 1.00 97.69 112 GLN A N 1
ATOM 865 C CA . GLN A 1 112 ? -4.681 13.987 19.931 1.00 97.69 112 GLN A CA 1
ATOM 866 C C . GLN A 1 112 ? -6.164 13.595 19.960 1.00 97.69 112 GLN A C 1
ATOM 868 O O . GLN A 1 112 ? -6.816 13.724 20.994 1.00 97.69 112 GLN A O 1
ATOM 873 N N . ARG A 1 113 ? -6.709 13.111 18.839 1.00 96.88 113 ARG A N 1
ATOM 874 C CA . ARG A 1 113 ? -8.082 12.586 18.743 1.00 96.88 113 ARG A CA 1
ATOM 875 C C . ARG A 1 113 ? -8.188 11.112 19.141 1.00 96.88 113 ARG A C 1
ATOM 877 O O . ARG A 1 113 ? -9.277 10.552 19.055 1.00 96.88 113 ARG A O 1
ATOM 884 N N . GLY A 1 114 ? -7.090 10.501 19.584 1.00 96.12 114 GLY A N 1
ATOM 885 C CA . GLY A 1 114 ? -7.060 9.124 20.061 1.00 96.12 114 GLY A CA 1
ATOM 886 C C . GLY A 1 114 ? -6.891 8.090 18.953 1.00 96.12 114 GLY A C 1
ATOM 887 O O . GLY A 1 114 ? -7.500 7.028 19.039 1.00 96.12 114 GLY A O 1
ATOM 888 N N . LEU A 1 115 ? -6.098 8.388 17.914 1.00 94.69 115 LEU A N 1
ATOM 889 C CA . LEU A 1 115 ? -5.764 7.425 16.859 1.00 94.69 115 LEU A CA 1
ATOM 890 C C . LEU A 1 115 ? -5.181 6.132 17.473 1.00 94.69 115 LEU A C 1
ATOM 892 O O . LEU A 1 115 ? -4.086 6.180 18.040 1.00 94.69 115 LEU A O 1
ATOM 896 N N . PRO A 1 116 ? -5.878 4.980 17.390 1.00 94.31 116 PRO A N 1
ATOM 897 C CA . PRO A 1 116 ? -5.416 3.768 18.054 1.00 94.31 116 PRO A CA 1
ATOM 898 C C . PRO A 1 116 ? -4.145 3.220 17.392 1.00 94.31 116 PRO A C 1
ATOM 900 O O . PRO A 1 116 ? -4.080 3.191 16.159 1.00 94.31 116 PRO A O 1
ATOM 903 N N . PRO A 1 117 ? -3.155 2.732 18.162 1.00 94.31 117 PRO A N 1
ATOM 904 C CA . PRO A 1 117 ? -1.983 2.079 17.594 1.00 94.31 117 PRO A CA 1
ATOM 905 C C . PRO A 1 117 ? -2.376 0.864 16.750 1.00 94.31 117 PRO A C 1
ATOM 907 O O . PRO A 1 117 ? -3.213 0.063 17.159 1.00 94.31 117 PRO A O 1
ATOM 910 N N . THR A 1 118 ? -1.749 0.711 15.588 1.00 96.69 118 THR A N 1
ATOM 911 C CA . THR A 1 118 ? -2.015 -0.392 14.657 1.00 96.69 118 THR A CA 1
ATOM 912 C C . THR A 1 118 ? -0.823 -0.604 13.718 1.00 96.69 118 THR A C 1
ATOM 914 O O . THR A 1 118 ? 0.205 0.066 13.857 1.00 96.69 118 THR A O 1
ATOM 917 N N . ILE A 1 119 ? -0.944 -1.525 12.763 1.00 96.06 119 ILE A N 1
ATOM 918 C CA . ILE A 1 119 ? -0.003 -1.712 11.655 1.00 96.06 119 ILE A CA 1
ATOM 919 C C . ILE A 1 119 ? 0.259 -0.359 10.990 1.00 96.06 119 ILE A C 1
ATOM 921 O O . ILE A 1 119 ? -0.670 0.359 10.613 1.00 96.06 119 ILE A O 1
ATOM 925 N N . THR A 1 120 ? 1.534 0.001 10.875 1.00 96.94 120 THR A N 1
ATOM 926 C CA . THR A 1 120 ? 1.937 1.360 10.519 1.00 96.94 120 THR A CA 1
ATOM 927 C C . THR A 1 120 ? 3.069 1.339 9.502 1.00 96.94 120 THR A C 1
ATOM 929 O O . THR A 1 120 ? 4.103 0.710 9.728 1.00 96.94 120 THR A O 1
ATOM 932 N N . VAL A 1 121 ? 2.898 2.079 8.406 1.00 96.38 121 VAL A N 1
ATOM 933 C CA . VAL A 1 121 ? 3.917 2.266 7.363 1.00 96.38 121 VAL A CA 1
ATOM 934 C C . VAL A 1 121 ? 4.375 3.713 7.351 1.00 96.38 121 VAL A C 1
ATOM 936 O O . VAL A 1 121 ? 3.558 4.624 7.236 1.00 96.38 121 VAL A O 1
ATOM 939 N N . ARG A 1 122 ? 5.687 3.931 7.382 1.00 94.94 122 ARG A N 1
ATOM 940 C CA . ARG A 1 122 ? 6.283 5.215 7.019 1.00 94.94 122 ARG A CA 1
ATOM 941 C C . ARG A 1 122 ? 6.375 5.298 5.499 1.00 94.94 122 ARG A C 1
ATOM 943 O O . ARG A 1 122 ? 6.946 4.415 4.858 1.00 94.94 122 ARG A O 1
ATOM 950 N N . SER A 1 123 ? 5.799 6.351 4.925 1.00 88.75 123 SER A N 1
ATOM 951 C CA . SER A 1 123 ? 5.878 6.604 3.487 1.00 88.75 123 SER A CA 1
ATOM 952 C C . SER A 1 123 ? 7.111 7.449 3.144 1.00 88.75 123 SER A C 1
ATOM 954 O O . SER A 1 123 ? 7.732 8.063 4.011 1.00 88.75 123 SER A O 1
ATOM 956 N N . GLY A 1 124 ? 7.466 7.514 1.858 1.00 84.75 124 GLY A N 1
ATOM 957 C CA . GLY A 1 124 ? 8.571 8.353 1.383 1.00 84.75 124 GLY A CA 1
ATOM 958 C C . GLY A 1 124 ? 8.242 9.844 1.236 1.00 84.75 124 GLY A C 1
ATOM 959 O O . GLY A 1 124 ? 9.032 10.560 0.627 1.00 84.75 124 GLY A O 1
ATOM 960 N N . GLY A 1 125 ? 7.089 10.311 1.734 1.00 84.31 125 GLY A N 1
ATOM 961 C CA . GLY A 1 125 ? 6.678 11.721 1.661 1.00 84.31 125 GLY A CA 1
ATOM 962 C C . GLY A 1 125 ? 7.428 12.656 2.619 1.00 84.31 125 GLY A C 1
ATOM 963 O O . GLY A 1 125 ? 7.400 13.867 2.434 1.00 84.31 125 GLY A O 1
ATOM 964 N N . GLY A 1 126 ? 8.135 12.109 3.613 1.00 87.06 126 GLY A N 1
ATOM 965 C CA . GLY A 1 126 ? 8.879 12.876 4.614 1.00 87.06 126 GLY A CA 1
ATOM 966 C C . GLY A 1 126 ? 8.231 12.833 5.999 1.00 87.06 126 GLY A C 1
ATOM 967 O O . GLY A 1 126 ? 7.448 11.935 6.314 1.00 87.06 126 GLY A O 1
ATOM 968 N N . ALA A 1 127 ? 8.586 13.789 6.860 1.00 89.19 127 ALA A N 1
ATOM 969 C CA . ALA A 1 127 ? 8.126 13.812 8.246 1.00 89.19 127 ALA A CA 1
ATOM 970 C C . ALA A 1 127 ? 6.592 13.887 8.339 1.00 89.19 127 ALA A C 1
ATOM 972 O O . ALA A 1 127 ? 5.961 14.722 7.697 1.00 89.19 127 ALA A O 1
ATOM 973 N N . GLY A 1 128 ? 5.997 13.027 9.167 1.00 89.94 128 GLY A N 1
ATOM 974 C CA . GLY A 1 128 ? 4.549 12.978 9.377 1.00 89.94 128 GLY A CA 1
ATOM 975 C C . GLY A 1 128 ? 3.746 12.254 8.293 1.00 89.94 128 GLY A C 1
ATOM 976 O O . GLY A 1 128 ? 2.547 12.093 8.487 1.00 89.94 128 GLY A O 1
ATOM 977 N N . HIS A 1 129 ? 4.379 11.778 7.211 1.00 93.94 129 HIS A N 1
ATOM 978 C CA . HIS A 1 129 ? 3.724 10.924 6.219 1.00 93.94 129 HIS A CA 1
ATOM 979 C C . HIS A 1 129 ? 3.726 9.463 6.673 1.00 93.94 129 HIS A C 1
ATOM 981 O O . HIS A 1 129 ? 4.676 8.704 6.446 1.00 93.94 129 HIS A O 1
ATOM 987 N N . VAL A 1 130 ? 2.650 9.075 7.343 1.00 95.56 130 VAL A N 1
ATOM 988 C CA . VAL A 1 130 ? 2.510 7.767 7.984 1.00 95.56 130 VAL A CA 1
ATOM 989 C C . VAL A 1 130 ? 1.141 7.206 7.643 1.00 95.56 130 VAL A C 1
ATOM 991 O O . VAL A 1 130 ? 0.164 7.939 7.650 1.00 95.56 130 VAL A O 1
ATOM 994 N N . HIS A 1 131 ? 1.055 5.918 7.327 1.00 97.06 131 HIS A N 1
ATOM 995 C CA . HIS A 1 131 ? -0.203 5.240 7.034 1.00 97.06 131 HIS A CA 1
ATOM 996 C C . HIS A 1 131 ? -0.519 4.257 8.161 1.00 97.06 131 HIS A C 1
ATOM 998 O O . HIS A 1 131 ? 0.270 3.347 8.416 1.00 97.06 131 HIS A O 1
ATOM 1004 N N . PHE A 1 132 ? -1.676 4.422 8.796 1.00 98.00 132 PHE A N 1
ATOM 1005 C CA . PHE A 1 132 ? -2.209 3.533 9.825 1.00 98.00 132 PHE A CA 1
ATOM 1006 C C . PHE A 1 132 ? -3.291 2.650 9.218 1.00 98.00 132 PHE A C 1
ATOM 1008 O O . PHE A 1 132 ? -4.227 3.160 8.602 1.00 98.00 132 PHE A O 1
ATOM 1015 N N . TYR A 1 133 ? -3.161 1.338 9.386 1.00 97.56 133 TYR A N 1
ATOM 1016 C CA . TYR A 1 133 ? -4.015 0.340 8.748 1.00 97.56 133 TYR A CA 1
ATOM 1017 C C . TYR A 1 133 ? -4.930 -0.297 9.783 1.00 97.56 133 TYR A C 1
ATOM 1019 O O . TYR A 1 133 ? -4.462 -0.830 10.782 1.00 97.56 133 TYR A O 1
ATOM 1027 N N . TYR A 1 134 ? -6.229 -0.289 9.531 1.00 96.50 134 TYR A N 1
ATOM 1028 C CA . TYR A 1 134 ? -7.245 -0.875 10.393 1.00 96.50 134 TYR A CA 1
ATOM 1029 C C . TYR A 1 134 ? -8.050 -1.909 9.619 1.00 96.50 134 TYR A C 1
ATOM 1031 O O . TYR A 1 134 ? -8.246 -1.775 8.410 1.00 96.50 134 TYR A O 1
ATOM 1039 N N . ALA A 1 135 ? -8.581 -2.902 10.329 1.00 95.81 135 ALA A N 1
ATOM 1040 C CA . ALA A 1 135 ? -9.660 -3.714 9.790 1.00 95.81 135 ALA A CA 1
ATOM 1041 C C . ALA A 1 135 ? -10.866 -2.808 9.509 1.00 95.81 135 ALA A C 1
ATOM 1043 O O . ALA A 1 135 ? -11.284 -2.018 10.360 1.00 95.81 135 ALA A O 1
ATOM 1044 N N . ARG A 1 136 ? -11.414 -2.899 8.301 1.00 95.81 136 ARG A N 1
ATOM 1045 C CA . ARG A 1 136 ? -12.623 -2.190 7.896 1.00 95.81 136 ARG A CA 1
ATOM 1046 C C . ARG A 1 136 ? -13.831 -2.939 8.462 1.00 95.81 136 ARG A C 1
ATOM 1048 O O . ARG A 1 136 ? -14.049 -4.076 8.052 1.00 95.81 136 ARG A O 1
ATOM 1055 N N . PRO A 1 137 ? -14.631 -2.325 9.351 1.00 92.81 137 PRO A N 1
ATOM 1056 C CA . PRO A 1 137 ? -15.799 -2.989 9.919 1.00 92.81 137 PRO A CA 1
ATOM 1057 C C . PRO A 1 137 ? -16.852 -3.320 8.859 1.00 92.81 137 PRO A C 1
ATOM 1059 O O . PRO A 1 137 ? -16.980 -2.613 7.851 1.00 92.81 137 PRO A O 1
ATOM 1062 N N . ASP A 1 138 ? -17.668 -4.335 9.135 1.00 91.56 138 ASP A N 1
ATOM 1063 C CA . ASP A 1 138 ? -18.834 -4.653 8.314 1.00 91.56 138 ASP A CA 1
ATOM 1064 C C . ASP A 1 138 ? -19.775 -3.448 8.201 1.00 91.56 138 ASP A C 1
ATOM 1066 O O . ASP A 1 138 ? -19.988 -2.688 9.147 1.00 91.56 138 ASP A O 1
ATOM 1070 N N . GLY A 1 139 ? -20.314 -3.233 7.001 1.00 90.44 139 GLY A N 1
ATOM 1071 C CA . GLY A 1 139 ? -21.170 -2.082 6.704 1.00 90.44 139 GLY A CA 1
ATOM 1072 C C . GLY A 1 139 ? -20.436 -0.740 6.569 1.00 90.44 139 GLY A C 1
ATOM 1073 O O . GLY A 1 139 ? -21.054 0.234 6.139 1.00 90.44 139 GLY A O 1
ATOM 1074 N N . CYS A 1 140 ? -19.127 -0.662 6.852 1.00 91.56 140 CYS A N 1
ATOM 1075 C CA . CYS A 1 140 ? -18.345 0.545 6.585 1.00 91.56 140 CYS A CA 1
ATOM 1076 C C . CYS A 1 140 ? -18.276 0.803 5.064 1.00 91.56 140 CYS A C 1
ATOM 1078 O O . CYS A 1 140 ? -17.809 -0.069 4.313 1.00 91.56 140 CYS A O 1
ATOM 1080 N N . PRO A 1 141 ? -18.716 1.980 4.578 1.00 92.44 141 PRO A N 1
ATOM 1081 C CA . PRO A 1 141 ? -18.774 2.255 3.151 1.00 92.44 141 PRO A CA 1
ATOM 1082 C C . PRO A 1 141 ? -17.380 2.276 2.524 1.00 92.44 141 PRO A C 1
ATOM 1084 O O . PRO A 1 141 ? -16.390 2.666 3.147 1.00 92.44 141 PRO A O 1
ATOM 1087 N N . ILE A 1 142 ? -17.318 1.900 1.247 1.00 94.38 142 ILE A N 1
ATOM 1088 C CA . ILE A 1 142 ? -16.140 2.141 0.416 1.00 94.38 142 ILE A CA 1
ATOM 1089 C C . ILE A 1 142 ? -16.102 3.630 0.093 1.00 94.38 142 ILE A C 1
ATOM 1091 O O . ILE A 1 142 ? -16.991 4.155 -0.577 1.00 94.38 142 ILE A O 1
ATOM 1095 N N . HIS A 1 143 ? -15.080 4.315 0.585 1.00 93.44 143 HIS A N 1
ATOM 1096 C CA . HIS A 1 143 ? -14.970 5.754 0.469 1.00 93.44 143 HIS A CA 1
ATOM 1097 C C . HIS A 1 143 ? -13.512 6.195 0.360 1.00 93.44 143 HIS A C 1
ATOM 1099 O O . HIS A 1 143 ? -12.584 5.486 0.760 1.00 93.44 143 HIS A O 1
ATOM 1105 N N . ARG A 1 144 ? -13.313 7.377 -0.224 1.00 95.06 144 ARG A N 1
ATOM 1106 C CA . ARG A 1 144 ? -11.991 7.957 -0.431 1.00 95.06 144 ARG A CA 1
ATOM 1107 C C . ARG A 1 144 ? -12.040 9.456 -0.164 1.00 95.06 144 ARG A C 1
ATOM 1109 O O . ARG A 1 144 ? -12.543 10.213 -0.990 1.00 95.06 144 ARG A O 1
ATOM 1116 N N . ILE A 1 145 ? -11.490 9.875 0.969 1.00 95.75 145 ILE A N 1
ATOM 1117 C CA . ILE A 1 145 ? -11.224 11.284 1.265 1.00 95.75 145 ILE A CA 1
ATOM 1118 C C . ILE A 1 145 ? -9.735 11.483 1.056 1.00 95.75 145 ILE A C 1
ATOM 1120 O O . ILE A 1 145 ? -8.944 10.906 1.792 1.00 95.75 145 ILE A O 1
ATOM 1124 N N . ALA A 1 146 ? -9.369 12.272 0.048 1.00 93.06 146 ALA A N 1
ATOM 1125 C CA . ALA A 1 146 ? -7.979 12.612 -0.213 1.00 93.06 146 ALA A CA 1
ATOM 1126 C C . ALA A 1 146 ? -7.785 14.127 -0.159 1.00 93.06 146 ALA A C 1
ATOM 1128 O O . ALA A 1 146 ? -8.320 14.856 -1.001 1.00 93.06 146 ALA A O 1
ATOM 1129 N N . ARG A 1 147 ? -7.067 14.605 0.858 1.00 94.31 147 ARG A N 1
ATOM 1130 C CA . ARG A 1 147 ? -6.757 16.023 1.078 1.00 94.31 147 ARG A CA 1
ATOM 1131 C C . ARG A 1 147 ? -5.252 16.191 0.927 1.00 94.31 147 ARG A C 1
ATOM 1133 O O . ARG A 1 147 ? -4.501 16.054 1.885 1.00 94.31 147 ARG A O 1
ATOM 1140 N N . THR A 1 148 ? -4.812 16.458 -0.300 1.00 87.69 148 THR A N 1
ATOM 1141 C CA . THR A 1 148 ? -3.387 16.563 -0.640 1.00 87.69 148 THR A CA 1
ATOM 1142 C C . THR A 1 148 ? -2.645 17.532 0.282 1.00 87.69 148 THR A C 1
ATOM 1144 O O . THR A 1 148 ? -3.036 18.691 0.399 1.00 87.69 148 THR A O 1
ATOM 1147 N N . GLY A 1 149 ? -1.561 17.056 0.904 1.00 87.50 149 GLY A N 1
ATOM 1148 C CA . GLY A 1 149 ? -0.747 17.830 1.853 1.00 87.50 149 GLY A CA 1
ATOM 1149 C C . GLY A 1 149 ? -1.341 17.921 3.263 1.00 87.50 149 GLY A C 1
ATOM 1150 O O . GLY A 1 149 ? -0.741 18.528 4.149 1.00 87.50 149 GLY A O 1
ATOM 1151 N N . GLU A 1 150 ? -2.509 17.319 3.481 1.00 95.12 150 GLU A N 1
ATOM 1152 C CA . GLU A 1 150 ? -3.174 17.254 4.773 1.00 95.12 150 GLU A CA 1
ATOM 1153 C C . GLU A 1 150 ? -3.253 15.811 5.273 1.00 95.12 150 GLU A C 1
ATOM 1155 O O . GLU A 1 150 ? -2.497 15.428 6.171 1.00 95.12 150 GLU A O 1
ATOM 1160 N N . TYR A 1 151 ? -4.163 15.021 4.702 1.00 96.69 151 TYR A N 1
ATOM 1161 C CA . TYR A 1 151 ? -4.398 13.629 5.065 1.00 96.69 151 TYR A CA 1
ATOM 1162 C C . TYR A 1 151 ? -5.273 12.896 4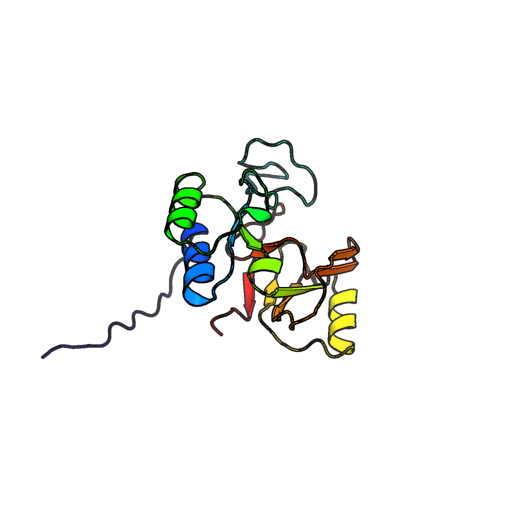.041 1.00 96.69 151 TYR A C 1
ATOM 1164 O O . TYR A 1 151 ? -6.089 13.489 3.331 1.00 96.69 151 TYR A O 1
ATOM 1172 N N . ASP A 1 152 ? -5.192 11.575 4.088 1.00 96.56 152 ASP A N 1
ATOM 1173 C CA . ASP A 1 152 ? -6.016 10.642 3.339 1.00 96.56 152 ASP A CA 1
ATOM 1174 C C . ASP A 1 152 ? -6.779 9.716 4.315 1.00 96.56 152 ASP A C 1
ATOM 1176 O O . ASP A 1 152 ? -6.197 9.161 5.246 1.00 96.56 152 ASP A O 1
ATOM 1180 N N . LEU A 1 153 ? -8.090 9.535 4.111 1.00 96.56 153 LEU A N 1
ATOM 1181 C CA . LEU A 1 153 ? -8.920 8.523 4.787 1.00 96.56 153 LEU A CA 1
ATOM 1182 C C . LEU A 1 153 ? -9.527 7.610 3.724 1.00 96.56 153 LEU A C 1
ATOM 1184 O O . LEU A 1 153 ? -10.351 8.047 2.911 1.00 96.56 153 LEU A O 1
ATOM 1188 N N . LEU A 1 154 ? -9.094 6.353 3.698 1.00 96.50 154 LEU A N 1
ATOM 1189 C CA . LEU A 1 154 ? -9.293 5.481 2.547 1.00 96.50 154 LEU A CA 1
ATOM 1190 C C . LEU A 1 154 ? -9.846 4.124 2.980 1.00 96.50 154 LEU A C 1
ATOM 1192 O O . LEU A 1 154 ? -9.215 3.401 3.737 1.00 96.50 154 LEU A O 1
ATOM 1196 N N . SER A 1 155 ? -10.996 3.740 2.440 1.00 96.12 155 SER A N 1
ATOM 1197 C CA . SER A 1 155 ? -11.508 2.361 2.467 1.00 96.12 155 SER A CA 1
ATOM 1198 C C . SER A 1 155 ? -11.739 1.807 1.053 1.00 96.12 155 SER A C 1
ATOM 1200 O O . SER A 1 155 ? -12.174 0.670 0.880 1.00 96.12 155 SER A O 1
ATOM 1202 N N . GLY A 1 156 ? -11.439 2.609 0.022 1.00 95.19 156 GLY A N 1
ATOM 1203 C CA . GLY A 1 156 ? -11.470 2.244 -1.394 1.00 95.19 156 GLY A CA 1
ATOM 1204 C C . GLY A 1 156 ? -10.188 2.631 -2.130 1.00 95.19 156 GLY A C 1
ATOM 1205 O O . GLY A 1 156 ? -9.524 3.606 -1.776 1.00 95.19 156 GLY A O 1
ATOM 1206 N N . GLY A 1 157 ? -9.837 1.859 -3.159 1.00 96.25 157 GLY A N 1
ATOM 1207 C CA . GLY A 1 157 ? -8.550 1.966 -3.846 1.00 96.25 157 GLY A CA 1
ATOM 1208 C C . GLY A 1 157 ? -7.493 1.046 -3.234 1.00 96.25 157 GLY A C 1
ATOM 1209 O O . GLY A 1 157 ? -7.803 -0.075 -2.829 1.00 96.25 157 GLY A O 1
ATOM 1210 N N . TYR A 1 158 ? -6.247 1.509 -3.217 1.00 97.31 158 TYR A N 1
ATOM 1211 C CA . TYR A 1 158 ? -5.085 0.752 -2.761 1.00 97.31 158 TYR A CA 1
ATOM 1212 C C . TYR A 1 158 ? -4.021 1.686 -2.182 1.00 97.31 158 TYR A C 1
ATOM 1214 O O . TYR A 1 158 ? -4.076 2.906 -2.365 1.00 97.31 158 TYR A O 1
ATOM 1222 N N . VAL A 1 159 ? -3.024 1.097 -1.532 1.00 96.12 159 VAL A N 1
ATOM 1223 C CA . VAL A 1 159 ? -1.836 1.785 -1.015 1.00 96.12 159 VAL A CA 1
ATOM 1224 C C . VAL A 1 159 ? -0.569 1.079 -1.458 1.00 96.12 159 VAL A C 1
ATOM 1226 O O . VAL A 1 159 ? -0.615 -0.091 -1.816 1.00 96.12 159 VAL A O 1
ATOM 1229 N N . VAL A 1 160 ? 0.550 1.799 -1.437 1.00 96.81 160 VAL A N 1
ATOM 1230 C CA . VAL A 1 160 ? 1.891 1.245 -1.647 1.00 96.81 160 VAL A CA 1
ATOM 1231 C C . VAL A 1 160 ? 2.467 0.815 -0.301 1.00 96.81 160 VAL A C 1
ATOM 1233 O O . VAL A 1 160 ? 2.432 1.599 0.650 1.00 96.81 160 VAL A O 1
ATOM 1236 N N . VAL A 1 161 ? 3.010 -0.396 -0.227 1.00 96.25 161 VAL A N 1
ATOM 1237 C CA . VAL A 1 161 ? 3.546 -0.982 1.013 1.00 96.25 161 VAL A CA 1
ATOM 1238 C C . VAL A 1 161 ? 5.024 -1.350 0.875 1.00 96.25 161 VAL A C 1
ATOM 1240 O O . VAL A 1 161 ? 5.518 -1.457 -0.254 1.00 96.25 161 VAL A O 1
ATOM 1243 N N . PRO A 1 162 ? 5.764 -1.526 1.985 1.00 96.12 162 PRO A N 1
ATOM 1244 C CA . PRO A 1 162 ? 7.124 -2.060 1.941 1.00 96.12 162 PRO A CA 1
ATOM 1245 C C . PRO A 1 162 ? 7.177 -3.377 1.149 1.00 96.12 162 PRO A C 1
ATOM 1247 O O . PRO A 1 162 ? 6.172 -4.081 1.085 1.00 96.12 162 PRO A O 1
ATOM 1250 N N . PRO A 1 163 ? 8.303 -3.716 0.504 1.00 94.62 163 PRO A N 1
ATOM 1251 C CA . PRO A 1 163 ? 9.590 -3.011 0.438 1.00 94.62 163 PRO A CA 1
ATOM 1252 C C . PRO A 1 163 ? 9.658 -1.979 -0.715 1.00 94.62 163 PRO A C 1
ATOM 1254 O O . PRO A 1 163 ? 10.733 -1.675 -1.234 1.00 94.62 163 PRO A O 1
ATOM 1257 N N . SER A 1 164 ? 8.510 -1.465 -1.175 1.00 95.31 164 SER A N 1
ATOM 1258 C CA . SER A 1 164 ? 8.415 -0.562 -2.331 1.00 95.31 164 SER A CA 1
ATOM 1259 C C . SER A 1 164 ? 9.270 0.701 -2.213 1.00 95.31 164 SER A C 1
ATOM 1261 O O . SER A 1 164 ? 9.548 1.201 -1.125 1.00 95.31 164 SER A O 1
ATOM 1263 N N . ARG A 1 165 ? 9.610 1.297 -3.359 1.00 92.44 165 ARG A N 1
ATOM 1264 C CA . ARG A 1 165 ? 10.398 2.536 -3.443 1.00 92.44 165 ARG A CA 1
ATOM 1265 C C . ARG A 1 165 ? 9.536 3.753 -3.747 1.00 92.44 165 ARG A C 1
ATOM 1267 O O . ARG A 1 165 ? 8.730 3.729 -4.682 1.00 92.44 165 ARG A O 1
ATOM 1274 N N . HIS A 1 166 ? 9.749 4.837 -3.004 1.00 90.38 166 HIS A N 1
ATOM 1275 C CA . HIS A 1 166 ? 9.179 6.140 -3.323 1.00 90.38 166 HIS A CA 1
ATOM 1276 C C . HIS A 1 166 ? 9.995 6.842 -4.417 1.00 90.38 166 HIS A C 1
ATOM 1278 O O . HIS A 1 166 ? 11.199 6.626 -4.551 1.00 90.38 166 HIS A O 1
ATOM 1284 N N . LYS A 1 167 ? 9.346 7.710 -5.201 1.00 87.50 167 LYS A N 1
ATOM 1285 C CA . LYS A 1 167 ? 9.995 8.437 -6.307 1.00 87.50 167 LYS A CA 1
ATOM 1286 C C . LYS A 1 167 ? 11.140 9.353 -5.856 1.00 87.50 167 LYS A C 1
ATOM 1288 O O . LYS A 1 167 ? 12.029 9.620 -6.651 1.00 87.50 167 LYS A O 1
ATOM 1293 N N . ASP A 1 168 ? 11.096 9.809 -4.604 1.00 84.56 168 ASP A N 1
ATOM 1294 C CA . ASP A 1 168 ? 12.0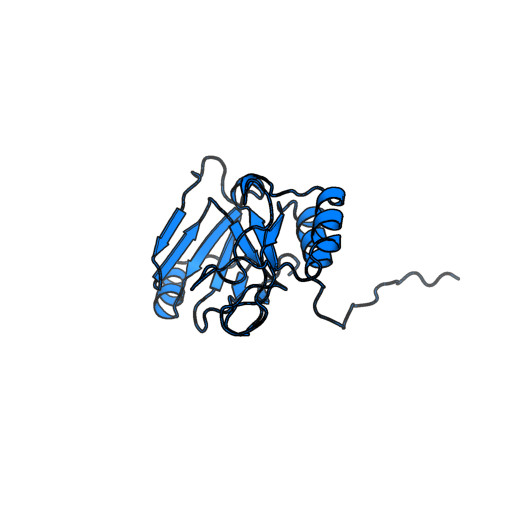60 10.759 -4.033 1.00 84.56 168 ASP A CA 1
ATOM 1295 C C . ASP A 1 168 ? 13.241 10.059 -3.334 1.00 84.56 168 ASP A C 1
ATOM 1297 O O . ASP A 1 168 ? 14.063 10.717 -2.706 1.00 84.56 168 ASP A O 1
ATOM 1301 N N . GLY A 1 169 ? 13.337 8.726 -3.433 1.00 76.50 169 GLY A N 1
ATOM 1302 C CA . GLY A 1 169 ? 14.478 7.945 -2.944 1.00 76.50 169 GLY A CA 1
ATOM 1303 C C . GLY A 1 169 ? 14.143 6.973 -1.808 1.00 76.50 169 GLY A C 1
ATOM 1304 O O . GLY A 1 169 ? 14.407 5.778 -1.978 1.00 76.50 169 GLY A O 1
ATOM 1305 N N . PRO A 1 170 ? 13.561 7.427 -0.678 1.00 81.25 170 PRO A N 1
ATOM 1306 C CA . PRO A 1 170 ? 13.281 6.560 0.463 1.00 81.25 170 PRO A CA 1
ATOM 1307 C C . PRO A 1 170 ? 12.371 5.376 0.118 1.00 81.25 170 PRO A C 1
ATOM 1309 O O . PRO A 1 170 ? 11.446 5.487 -0.694 1.00 81.25 170 PRO A O 1
ATOM 1312 N N . ALA A 1 171 ? 12.625 4.235 0.755 1.00 86.56 171 ALA A N 1
ATOM 1313 C CA . ALA A 1 171 ? 11.720 3.097 0.710 1.00 86.56 171 ALA A CA 1
ATOM 1314 C C . ALA A 1 171 ? 10.515 3.328 1.633 1.00 86.56 171 ALA A C 1
ATOM 1316 O O . ALA A 1 171 ? 10.574 4.104 2.587 1.00 86.56 171 ALA A O 1
ATOM 1317 N N . TYR A 1 172 ? 9.417 2.645 1.332 1.00 91.31 172 TYR A N 1
ATOM 1318 C CA . TYR A 1 172 ? 8.348 2.440 2.298 1.00 91.31 172 TYR A CA 1
ATOM 1319 C C . TYR A 1 172 ? 8.842 1.458 3.356 1.00 91.31 172 TYR A C 1
ATOM 1321 O O . TYR A 1 172 ? 9.409 0.422 3.009 1.00 91.31 172 TYR A O 1
ATOM 1329 N N . GLU A 1 173 ? 8.598 1.756 4.630 1.00 94.00 173 GLU A N 1
ATOM 1330 C CA . GLU A 1 173 ? 9.113 0.953 5.743 1.00 94.00 173 GLU A CA 1
ATOM 1331 C C . GLU A 1 173 ? 8.027 0.684 6.786 1.00 94.00 173 GLU A C 1
ATOM 1333 O O . GLU A 1 173 ? 7.226 1.565 7.109 1.00 94.00 173 GLU A O 1
ATOM 1338 N N . TRP A 1 174 ? 8.004 -0.536 7.325 1.00 94.25 174 TRP A N 1
ATOM 1339 C CA . TRP A 1 174 ? 7.154 -0.868 8.464 1.00 94.25 174 TRP A CA 1
ATOM 1340 C C . TRP A 1 174 ? 7.700 -0.172 9.715 1.00 94.25 174 TRP A C 1
ATOM 1342 O O . TRP A 1 174 ? 8.863 -0.338 10.069 1.00 94.25 174 TRP A O 1
ATOM 1352 N N . VAL A 1 175 ? 6.858 0.628 10.369 1.00 93.94 175 VAL A N 1
ATOM 1353 C CA . VAL A 1 175 ? 7.109 1.167 11.719 1.00 93.94 175 VAL A CA 1
ATOM 1354 C C . VAL A 1 175 ? 6.554 0.208 12.768 1.00 93.94 175 VAL A C 1
ATOM 1356 O O . VAL A 1 175 ? 7.162 0.014 13.815 1.00 93.94 175 VAL A O 1
ATOM 1359 N N . ARG A 1 176 ? 5.398 -0.386 12.461 1.00 93.56 176 ARG A N 1
ATOM 1360 C CA . ARG A 1 176 ? 4.847 -1.560 13.134 1.00 93.56 176 ARG A CA 1
ATOM 1361 C C . ARG A 1 176 ? 4.386 -2.514 12.050 1.00 93.56 176 ARG A C 1
ATOM 1363 O O . ARG A 1 176 ? 3.487 -2.159 11.278 1.00 93.56 176 ARG A O 1
ATOM 1370 N N . ALA A 1 177 ? 5.045 -3.654 11.950 1.00 89.88 177 ALA A N 1
ATOM 1371 C CA . ALA A 1 177 ? 4.763 -4.633 10.927 1.00 89.88 177 ALA A CA 1
ATOM 1372 C C . ALA A 1 177 ? 3.542 -5.496 11.291 1.00 89.88 177 ALA A C 1
ATOM 1374 O O . ALA A 1 177 ? 3.141 -5.545 12.451 1.00 89.88 177 ALA A O 1
ATOM 1375 N N . PRO A 1 178 ? 2.943 -6.196 10.316 1.00 84.50 178 PRO A N 1
ATOM 1376 C CA . PRO A 1 178 ? 1.850 -7.136 10.574 1.00 84.50 178 PRO A CA 1
ATOM 1377 C C . PRO A 1 178 ? 2.253 -8.379 11.391 1.00 84.50 178 PRO A C 1
ATOM 1379 O O . PRO A 1 178 ? 1.380 -9.113 11.841 1.00 84.50 178 PRO A O 1
ATOM 1382 N N . TRP A 1 179 ? 3.553 -8.645 11.541 1.00 85.69 179 TRP A N 1
ATOM 1383 C CA . TRP A 1 179 ? 4.108 -9.760 12.323 1.00 85.69 179 TRP A CA 1
ATOM 1384 C C . TRP A 1 179 ? 4.636 -9.347 13.706 1.00 85.69 179 TRP A C 1
ATOM 1386 O O . TRP A 1 179 ? 5.158 -10.206 14.415 1.00 85.69 179 TRP A O 1
ATOM 1396 N N . ASP A 1 180 ? 4.535 -8.064 14.065 1.00 76.31 180 ASP A N 1
ATOM 1397 C CA . ASP A 1 180 ? 4.886 -7.560 15.402 1.00 76.31 180 ASP A CA 1
ATOM 1398 C C . ASP A 1 180 ? 3.698 -7.698 16.369 1.00 76.31 180 ASP A C 1
ATOM 1400 O O . ASP A 1 180 ? 3.929 -8.086 17.537 1.00 76.31 180 ASP A O 1
#

Sequence (180 aa):
MFDIDGTSALTGSALEPGDAALTYATDYGWHVLPLCWPINDQRCGCGRALTDHKVGKAPLTRNGVDDATDDPVQIREWWRRWPRANVGIAFKHSALLVVAPDSPKWLAAFEQRGLPPTITVRSGGGAGHVHFYYARPDGCPIHRIARTGEYDLLSGGYVVVPPSRHKDGPAYEWVRAPWD

Foldseek 3Di:
DDPPDPPPPPPDDFDFQLVVLLCCLPVQVWFKFFAWAADAQQDTPLPDNDGDQRHLPWTPDPVTLVPGGSDNVVSVVRCVVVVQTFMKTFQQRSQKKKKWFLEPVQLVVCVVVPPDDAWKKADPSDPRGMIHIDRNDPPRDQDWDDDPNGIIIGNGDIDTAPPGADNVGDGIDTPPHPVD

pLDDT: mean 89.5, std 15.57, range [29.38, 98.81]